Protein AF-A0A372IW66-F1 (afdb_monomer)

Secondary structure (DSSP, 8-state):
----PPPPHHHHHT--HHHHHHHT---GGGGGGTTSSHHHHHHHHHHHHHHHHHHS--HHHHTT-SPPHHHHHT--

Solvent-accessible surface area (backbone atoms only — not comparable to full-atom values): 4708 Å² total; per-residue (Å²): 129,85,73,86,69,79,59,48,72,72,19,47,72,70,59,44,70,69,56,22,63,66,55,30,64,69,54,84,93,45,56,90,49,66,91,66,63,55,41,44,54,52,21,45,53,54,46,20,54,48,35,25,47,68,79,57,56,51,70,59,69,77,69,58,76,58,85,49,70,77,77,57,70,77,64,131

pLDDT: mean 86.31, std 14.18, range [34.94, 98.12]

Mean predicted aligned error: 7.76 Å

Structure (mmCIF, N/CA/C/O backbone):
data_AF-A0A372IW66-F1
#
_entry.id   AF-A0A372IW66-F1
#
loop_
_atom_site.group_PDB
_atom_site.id
_atom_site.type_symbol
_atom_site.label_atom_id
_atom_site.label_alt_id
_atom_site.label_comp_id
_atom_site.label_asym_id
_atom_site.label_entity_id
_atom_site.label_seq_id
_atom_site.pdbx_PDB_ins_code
_atom_site.Cartn_x
_atom_site.Cartn_y
_atom_site.Cartn_z
_atom_site.occupancy
_atom_site.B_iso_or_equiv
_atom_site.auth_seq_id
_atom_site.auth_comp_id
_atom_site.auth_asym_id
_atom_site.auth_atom_id
_atom_site.pdbx_PDB_model_num
ATOM 1 N N . MET A 1 1 ? 20.020 10.642 3.991 1.00 34.94 1 MET A N 1
ATOM 2 C CA . MET A 1 1 ? 18.566 10.888 3.900 1.00 34.94 1 MET A CA 1
ATOM 3 C C . MET A 1 1 ? 18.086 10.186 2.649 1.00 34.94 1 MET A C 1
ATOM 5 O O . MET A 1 1 ? 18.590 10.520 1.583 1.00 34.94 1 MET A O 1
ATOM 9 N N . ALA A 1 2 ? 17.201 9.196 2.775 1.00 51.56 2 ALA A N 1
ATOM 10 C CA . ALA A 1 2 ? 16.476 8.693 1.616 1.00 51.56 2 ALA A CA 1
ATOM 11 C C . ALA A 1 2 ? 15.643 9.866 1.093 1.00 51.56 2 ALA A C 1
ATOM 13 O O . ALA A 1 2 ? 14.839 10.438 1.829 1.00 51.56 2 ALA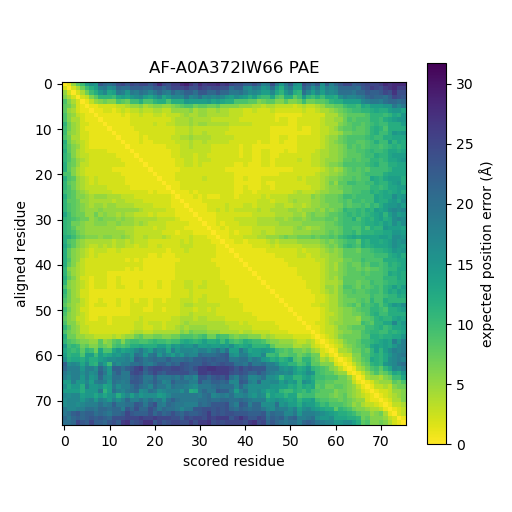 A O 1
ATOM 14 N N . THR A 1 3 ? 15.929 10.317 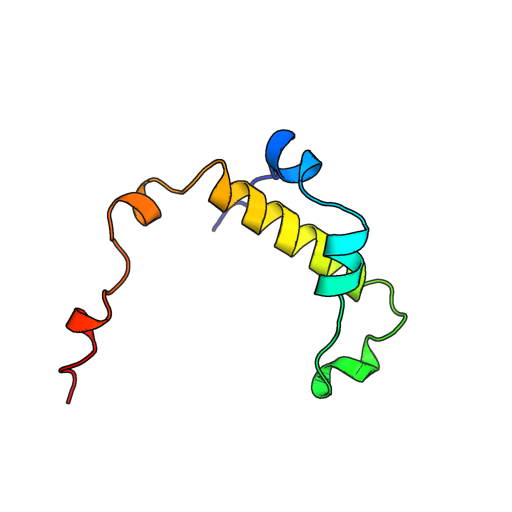-0.122 1.00 55.66 3 THR A N 1
ATOM 15 C CA . THR A 1 3 ? 15.019 11.238 -0.794 1.00 55.66 3 THR A CA 1
ATOM 16 C C . THR A 1 3 ? 13.785 10.405 -1.109 1.00 55.66 3 THR A C 1
ATOM 18 O O . THR A 1 3 ? 13.915 9.372 -1.761 1.00 55.66 3 THR A O 1
ATOM 21 N N . GLN A 1 4 ? 12.615 10.779 -0.581 1.00 64.94 4 GLN A N 1
ATOM 22 C CA . GLN A 1 4 ? 11.358 10.195 -1.046 1.00 64.94 4 GLN A CA 1
ATOM 23 C C . GLN A 1 4 ? 11.262 10.529 -2.533 1.00 64.94 4 GLN A C 1
ATOM 25 O O . GLN A 1 4 ? 10.978 11.668 -2.915 1.00 64.94 4 GLN A O 1
ATOM 30 N N . LYS A 1 5 ? 11.635 9.563 -3.375 1.00 75.69 5 LYS A N 1
ATOM 31 C CA . LYS A 1 5 ? 11.468 9.676 -4.815 1.00 75.69 5 LYS A CA 1
ATOM 32 C C . LYS A 1 5 ? 9.973 9.635 -5.064 1.00 75.69 5 LYS A C 1
ATOM 34 O O . LYS A 1 5 ? 9.271 8.786 -4.525 1.00 75.69 5 LYS A O 1
ATOM 39 N N . ARG A 1 6 ? 9.488 10.584 -5.858 1.00 89.19 6 ARG A N 1
ATOM 40 C CA . ARG A 1 6 ? 8.118 10.511 -6.349 1.00 89.19 6 ARG A CA 1
ATOM 41 C C . ARG A 1 6 ? 7.990 9.230 -7.190 1.00 89.19 6 ARG A C 1
ATOM 43 O O . ARG A 1 6 ? 8.859 9.049 -8.045 1.00 89.19 6 ARG A O 1
ATOM 50 N N . PRO A 1 7 ? 6.951 8.404 -6.976 1.00 93.19 7 PRO A N 1
ATOM 51 C CA . PRO A 1 7 ? 6.689 7.238 -7.812 1.00 93.19 7 PRO A CA 1
ATOM 52 C C . PRO A 1 7 ? 6.584 7.618 -9.292 1.00 93.19 7 PRO A C 1
ATOM 54 O O . PRO A 1 7 ? 6.137 8.723 -9.633 1.00 93.19 7 PRO A O 1
ATOM 57 N N . SER A 1 8 ? 7.023 6.719 -10.165 1.00 94.56 8 SER A N 1
ATOM 58 C CA . SER A 1 8 ? 6.883 6.863 -11.611 1.00 94.56 8 SER A CA 1
ATOM 59 C C . SER A 1 8 ? 5.405 6.851 -12.039 1.00 94.56 8 SER A C 1
ATOM 61 O O . SER A 1 8 ? 4.555 6.321 -11.323 1.00 94.56 8 SER A O 1
ATOM 63 N N . PRO A 1 9 ? 5.063 7.417 -13.215 1.00 96.50 9 PRO A N 1
ATOM 64 C CA . PRO A 1 9 ? 3.707 7.312 -13.754 1.00 96.50 9 PRO A CA 1
ATOM 65 C C . PRO A 1 9 ? 3.237 5.860 -13.911 1.00 96.50 9 PRO A C 1
ATOM 67 O O . PRO A 1 9 ? 2.099 5.562 -13.583 1.00 96.50 9 PRO A O 1
ATOM 70 N N . GLU A 1 10 ? 4.127 4.957 -14.333 1.00 95.12 10 GLU A N 1
ATOM 71 C CA . GLU A 1 10 ? 3.825 3.526 -14.471 1.00 95.12 10 GLU A CA 1
ATOM 72 C C . GLU A 1 10 ? 3.489 2.880 -13.119 1.00 95.12 10 GLU A C 1
ATOM 74 O O . GLU A 1 10 ? 2.521 2.132 -13.023 1.00 95.12 10 GLU A O 1
ATOM 79 N N . ALA A 1 11 ? 4.226 3.219 -12.055 1.00 95.25 11 ALA A N 1
ATOM 80 C CA . ALA A 1 11 ? 3.904 2.755 -10.709 1.00 95.25 11 ALA A CA 1
ATOM 81 C C . ALA A 1 11 ? 2.545 3.281 -10.219 1.00 95.25 11 ALA A C 1
ATOM 83 O O . ALA A 1 11 ? 1.800 2.550 -9.574 1.00 95.25 11 ALA A O 1
ATOM 84 N N . LEU A 1 12 ? 2.208 4.536 -10.534 1.00 96.31 12 LEU A N 1
ATOM 85 C CA . LEU A 1 12 ? 0.920 5.132 -10.165 1.00 96.31 12 LEU A CA 1
ATOM 86 C C . LEU A 1 12 ? -0.255 4.511 -10.929 1.00 96.31 12 LEU A C 1
ATOM 88 O O . LEU A 1 12 ? -1.316 4.335 -10.340 1.00 96.31 12 LEU A O 1
ATOM 92 N N . ASP A 1 13 ? -0.068 4.141 -12.197 1.00 97.31 13 ASP A N 1
ATOM 93 C CA . ASP A 1 13 ? -1.108 3.493 -13.010 1.00 97.31 13 ASP A CA 1
ATOM 94 C C . ASP A 1 13 ? -1.523 2.118 -12.448 1.00 97.31 13 ASP A C 1
ATOM 96 O O . ASP A 1 13 ? -2.646 1.666 -12.682 1.00 97.31 13 ASP A O 1
ATOM 100 N N . ASN A 1 14 ? -0.649 1.470 -11.668 1.00 96.69 14 ASN A N 1
ATOM 101 C CA . ASN A 1 14 ? -0.947 0.214 -10.976 1.00 96.69 14 ASN A CA 1
ATOM 102 C C . ASN A 1 14 ? -1.645 0.406 -9.619 1.00 96.69 14 ASN A C 1
ATOM 104 O O . ASN A 1 14 ? -2.129 -0.568 -9.040 1.00 96.69 14 ASN A O 1
ATOM 108 N N . VAL A 1 15 ? -1.724 1.633 -9.093 1.00 97.50 15 VAL A N 1
ATOM 109 C CA . VAL A 1 15 ? -2.439 1.910 -7.843 1.00 97.50 15 VAL A CA 1
ATOM 110 C C . VAL A 1 15 ? -3.924 2.075 -8.150 1.00 97.50 15 VAL A C 1
ATOM 112 O O . VAL A 1 15 ? -4.369 3.109 -8.645 1.00 97.50 15 VAL A O 1
ATOM 115 N N . THR A 1 16 ? -4.706 1.040 -7.850 1.00 97.94 16 THR A N 1
ATOM 116 C CA . THR A 1 16 ? -6.159 1.053 -8.066 1.00 97.94 16 THR A CA 1
ATOM 117 C C . THR A 1 16 ? -6.935 1.312 -6.776 1.00 97.94 16 THR A C 1
ATOM 119 O O . THR A 1 16 ? -6.440 1.073 -5.674 1.00 97.94 16 THR A O 1
ATOM 122 N N . GLU A 1 17 ? -8.185 1.756 -6.915 1.00 97.62 17 GLU A N 1
ATOM 123 C CA . GLU A 1 17 ? -9.104 1.964 -5.787 1.00 97.62 17 GLU A CA 1
ATOM 124 C C . GLU A 1 17 ? -9.320 0.677 -4.971 1.00 97.62 17 GLU A C 1
ATOM 126 O O . GLU A 1 17 ? -9.281 0.718 -3.745 1.00 97.62 17 GLU A O 1
ATOM 131 N N . ASP A 1 18 ? -9.425 -0.478 -5.637 1.00 98.12 18 ASP A N 1
ATOM 132 C CA .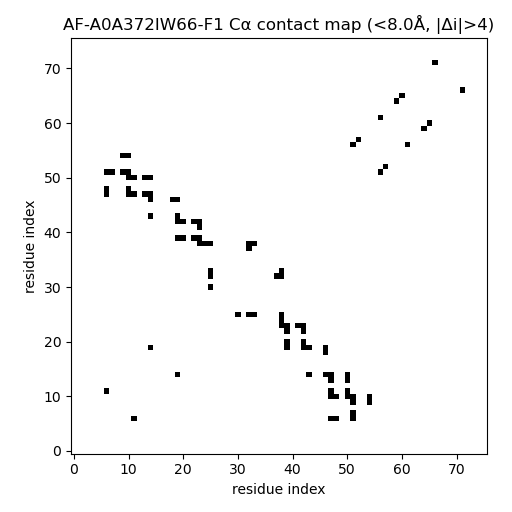 ASP A 1 18 ? -9.567 -1.795 -4.994 1.00 98.12 18 ASP A CA 1
ATOM 133 C C . ASP A 1 18 ? -8.332 -2.170 -4.156 1.00 98.12 18 ASP A C 1
ATOM 135 O O . ASP A 1 18 ? -8.440 -2.687 -3.037 1.00 98.12 18 ASP A O 1
ATOM 139 N N . ASN A 1 19 ? -7.132 -1.852 -4.658 1.00 97.50 19 ASN A N 1
ATOM 140 C CA . ASN A 1 19 ? -5.907 -2.072 -3.897 1.00 97.50 19 ASN A CA 1
ATOM 141 C C . ASN A 1 19 ? -5.839 -1.153 -2.678 1.00 97.50 19 ASN A C 1
ATOM 143 O O . ASN A 1 19 ? -5.441 -1.617 -1.609 1.00 97.50 19 ASN A O 1
ATOM 147 N N . ILE A 1 20 ? -6.232 0.117 -2.824 1.00 97.94 20 ILE A N 1
ATOM 148 C CA . ILE A 1 20 ? -6.271 1.078 -1.716 1.00 97.94 20 ILE A CA 1
ATOM 149 C C . ILE A 1 20 ? -7.259 0.603 -0.649 1.00 97.94 20 ILE A C 1
ATOM 151 O O . ILE A 1 20 ? -6.860 0.499 0.507 1.00 97.94 20 ILE A O 1
ATOM 155 N N . GLU A 1 21 ? -8.490 0.240 -1.024 1.00 96.94 21 GLU A N 1
ATOM 156 C CA . GLU A 1 21 ? -9.518 -0.265 -0.099 1.00 96.94 21 GLU A CA 1
ATOM 157 C C . GLU A 1 21 ? -9.037 -1.510 0.657 1.00 96.94 21 GLU A C 1
ATOM 159 O O . GLU A 1 21 ? -9.187 -1.633 1.874 1.00 96.94 21 GLU A O 1
ATOM 164 N N . THR A 1 22 ? -8.413 -2.448 -0.053 1.00 96.44 22 THR A N 1
ATOM 165 C CA . THR A 1 22 ? -7.905 -3.668 0.579 1.00 96.44 22 THR A CA 1
ATOM 166 C C . THR A 1 22 ? -6.735 -3.366 1.516 1.00 96.44 22 THR A C 1
ATOM 168 O O . THR A 1 22 ? -6.601 -3.983 2.574 1.00 96.44 22 THR A O 1
ATOM 171 N N . ARG A 1 23 ? -5.864 -2.423 1.142 1.00 96.44 23 ARG A N 1
ATOM 172 C CA . ARG A 1 23 ? -4.641 -2.103 1.884 1.00 96.44 23 ARG A CA 1
ATOM 173 C C . ARG A 1 23 ? -4.872 -1.138 3.046 1.00 96.44 23 ARG A C 1
ATOM 175 O O . ARG A 1 23 ? -4.061 -1.150 3.970 1.00 96.44 23 ARG A O 1
ATOM 182 N N . SER A 1 24 ? -5.951 -0.358 3.029 1.00 97.31 24 SER A N 1
ATOM 183 C CA . SER A 1 24 ? -6.341 0.558 4.108 1.00 97.31 24 SER A CA 1
ATOM 184 C C . SER A 1 24 ? -6.969 -0.156 5.310 1.00 97.31 24 SER A C 1
ATOM 186 O O . SER A 1 24 ? -7.283 0.484 6.312 1.00 97.31 24 SER A O 1
ATOM 188 N N . GLN A 1 25 ? -7.122 -1.486 5.257 1.00 95.88 25 GLN A N 1
ATOM 189 C CA . GLN A 1 25 ? -7.578 -2.279 6.396 1.00 95.88 25 GLN A CA 1
ATOM 190 C C . GLN A 1 25 ? -6.620 -2.131 7.584 1.00 95.88 25 GLN A C 1
ATOM 192 O O . GLN A 1 25 ? -5.488 -2.617 7.568 1.00 95.88 25 GLN A O 1
ATOM 197 N N . LEU A 1 26 ? -7.115 -1.466 8.624 1.00 95.19 26 LEU A N 1
ATOM 198 C CA . LEU A 1 26 ? -6.373 -1.170 9.841 1.00 95.19 26 LEU A CA 1
ATOM 199 C C . LEU A 1 26 ? -6.205 -2.402 10.731 1.00 95.19 26 LEU A C 1
ATOM 201 O O . LEU A 1 26 ? -7.089 -3.263 10.822 1.00 95.19 26 LEU A O 1
ATOM 205 N N . LEU A 1 27 ? -5.090 -2.444 11.459 1.00 94.31 27 LEU A N 1
ATOM 206 C CA . LEU A 1 27 ? -4.911 -3.402 12.542 1.00 94.31 27 LEU A CA 1
ATOM 207 C C . LEU A 1 27 ? -5.842 -3.068 13.725 1.00 94.31 27 LEU A C 1
ATOM 209 O O . LEU A 1 27 ? -6.258 -1.916 13.887 1.00 94.31 27 LEU A O 1
ATOM 213 N N . PRO A 1 28 ? -6.169 -4.040 14.599 1.00 95.94 28 PRO A N 1
ATOM 214 C CA . PRO A 1 28 ? -7.023 -3.789 15.761 1.00 95.94 28 PRO A CA 1
ATOM 215 C C . PRO A 1 28 ? -6.528 -2.648 16.663 1.00 95.94 28 PRO A C 1
ATOM 217 O O . PRO A 1 28 ? -7.331 -1.872 17.176 1.00 95.94 28 PRO A O 1
ATOM 220 N N . GLU A 1 29 ? -5.215 -2.520 16.842 1.00 96.25 29 GLU A N 1
ATOM 221 C CA . GLU A 1 29 ? -4.569 -1.452 17.610 1.00 96.25 29 GLU A CA 1
ATOM 222 C C . GLU A 1 29 ? -4.657 -0.062 16.953 1.00 96.25 29 GLU A C 1
ATOM 224 O O . GLU A 1 29 ? -4.484 0.949 17.633 1.00 96.25 29 GLU A O 1
ATOM 229 N N . GLU A 1 30 ? -4.971 0.005 15.658 1.00 94.31 30 GLU A N 1
ATOM 230 C CA . GLU A 1 30 ? -5.076 1.238 14.870 1.00 94.31 30 GLU A CA 1
ATOM 231 C C . GLU A 1 30 ? -6.522 1.733 14.744 1.00 94.31 30 GLU A C 1
ATOM 233 O O . GLU A 1 30 ? -6.773 2.748 14.099 1.00 94.31 30 GLU A O 1
ATOM 238 N N . SER A 1 31 ? -7.489 1.081 15.401 1.00 92.94 31 SER A N 1
ATOM 239 C CA . SER A 1 31 ? -8.923 1.376 15.254 1.00 92.94 31 SER A CA 1
ATOM 240 C C . SER A 1 31 ? -9.306 2.837 15.520 1.00 92.94 31 SER A C 1
ATOM 242 O O . SER A 1 31 ? -10.353 3.294 15.073 1.00 92.94 31 SER A O 1
ATOM 244 N N . ALA A 1 32 ? -8.485 3.574 16.274 1.00 94.94 32 ALA A N 1
ATOM 245 C CA . ALA A 1 32 ? -8.677 4.999 16.535 1.00 94.94 32 ALA A CA 1
ATOM 246 C C . ALA A 1 32 ? -8.523 5.883 15.281 1.00 94.94 32 ALA A C 1
ATOM 248 O O . ALA A 1 32 ? -8.980 7.024 15.295 1.00 94.94 32 ALA A O 1
ATOM 249 N N . LEU A 1 33 ? -7.887 5.372 14.223 1.00 92.88 33 LEU A N 1
ATOM 250 C CA . LEU A 1 33 ? -7.706 6.048 12.937 1.00 92.88 33 LEU A CA 1
ATOM 251 C C . LEU A 1 33 ? -8.827 5.730 11.937 1.00 92.88 33 LEU A C 1
ATOM 253 O O . LEU A 1 33 ? -8.875 6.342 10.878 1.00 92.88 33 LEU A O 1
ATOM 257 N N . ALA A 1 34 ? -9.741 4.811 12.256 1.00 93.31 34 ALA A N 1
ATOM 258 C CA . ALA A 1 34 ? -10.805 4.423 11.337 1.00 93.31 34 ALA A CA 1
ATOM 259 C C . ALA A 1 34 ? -11.736 5.604 11.002 1.00 93.31 34 ALA A C 1
ATOM 261 O O . ALA A 1 34 ? -12.244 6.287 11.896 1.00 93.31 34 ALA A O 1
ATOM 262 N N . GLY A 1 35 ? -11.991 5.816 9.711 1.00 93.00 35 GLY A N 1
ATOM 263 C CA . GLY A 1 35 ? -12.801 6.916 9.190 1.00 93.00 35 GLY A CA 1
ATOM 264 C C . GLY A 1 35 ? -12.079 8.264 9.181 1.00 93.00 35 GLY A C 1
ATOM 265 O O . GLY A 1 35 ? -12.725 9.296 8.991 1.00 93.00 35 GLY A O 1
ATOM 266 N N . SER A 1 36 ? -10.763 8.281 9.419 1.00 94.81 36 SER A N 1
ATOM 267 C CA . SER A 1 36 ? -9.963 9.508 9.375 1.00 94.81 36 SER A CA 1
ATOM 268 C C . SER A 1 36 ? -9.615 9.936 7.947 1.00 94.81 36 SER A C 1
ATOM 270 O O . SER A 1 36 ? -9.292 11.105 7.727 1.00 94.81 36 SER A O 1
ATOM 272 N N . GLY A 1 37 ? -9.671 9.007 6.988 1.00 93.81 37 GLY A N 1
ATOM 273 C CA . GLY A 1 37 ? -9.173 9.202 5.628 1.00 93.81 37 GLY A CA 1
ATOM 274 C C . GLY A 1 37 ? -7.649 9.064 5.520 1.00 93.81 37 GLY A C 1
ATOM 275 O O . GLY A 1 37 ? -7.086 9.152 4.430 1.00 93.81 37 GLY A O 1
ATOM 276 N N . MET A 1 38 ? -6.945 8.912 6.648 1.00 95.12 38 MET A N 1
ATOM 277 C CA . MET A 1 38 ? -5.494 8.728 6.659 1.00 95.12 38 MET A CA 1
ATOM 278 C C . MET A 1 38 ? -5.113 7.306 6.260 1.00 95.12 38 MET A C 1
ATOM 280 O O . MET A 1 38 ? -4.013 7.102 5.755 1.00 95.12 38 MET A O 1
ATOM 284 N N . GLU A 1 39 ? -5.998 6.341 6.487 1.00 95.81 39 GLU A N 1
ATOM 285 C CA . GLU A 1 39 ? -5.808 4.940 6.150 1.00 95.81 39 GLU A CA 1
ATOM 286 C C . GLU A 1 39 ? -5.701 4.730 4.634 1.00 95.81 39 GLU A C 1
ATOM 288 O O . GLU A 1 39 ? -4.767 4.069 4.177 1.00 95.81 39 GLU A O 1
ATOM 293 N N . GLU A 1 40 ? -6.563 5.371 3.838 1.00 96.75 40 GLU A N 1
ATOM 294 C CA . GLU A 1 40 ? -6.486 5.325 2.377 1.00 96.75 40 GLU A CA 1
ATOM 295 C C . GLU A 1 40 ? -5.271 6.090 1.848 1.00 96.75 40 GLU A C 1
ATOM 297 O O . GLU A 1 40 ? -4.567 5.586 0.976 1.00 96.75 40 GLU A O 1
ATOM 302 N N . VAL A 1 41 ? -4.960 7.264 2.411 1.00 96.44 41 VAL A N 1
ATOM 303 C CA . VAL A 1 41 ? -3.773 8.044 2.009 1.00 96.44 41 VAL A CA 1
ATOM 304 C C . VAL A 1 41 ? -2.485 7.270 2.295 1.00 96.44 41 VAL A C 1
ATOM 306 O O . VAL A 1 41 ? -1.573 7.238 1.469 1.00 96.44 41 VAL A O 1
ATOM 309 N N . ALA A 1 42 ? -2.392 6.628 3.461 1.00 95.19 42 ALA A N 1
ATOM 310 C CA . ALA A 1 42 ? -1.245 5.798 3.803 1.00 95.19 42 ALA A CA 1
ATOM 311 C C . ALA A 1 42 ? -1.149 4.579 2.875 1.00 95.19 42 ALA A C 1
ATOM 313 O O . ALA A 1 42 ? -0.060 4.267 2.388 1.00 95.19 42 ALA A O 1
ATOM 314 N N . ALA A 1 43 ? -2.277 3.919 2.596 1.00 96.88 43 ALA A N 1
ATOM 315 C CA . ALA A 1 43 ? -2.344 2.797 1.670 1.00 96.88 43 ALA A CA 1
ATOM 316 C C . ALA A 1 43 ? -1.882 3.186 0.257 1.00 96.88 43 ALA A C 1
ATOM 318 O O . ALA A 1 43 ? -1.037 2.491 -0.305 1.00 96.88 43 ALA A O 1
ATOM 319 N N . GLU A 1 44 ? -2.360 4.309 -0.282 1.00 97.25 44 GLU A N 1
ATOM 320 C CA . GLU A 1 44 ? -1.976 4.828 -1.600 1.00 97.25 44 GLU A CA 1
ATOM 321 C C . GLU A 1 44 ? -0.463 5.070 -1.692 1.00 97.25 44 GLU A C 1
ATOM 323 O O . GLU A 1 44 ? 0.187 4.593 -2.623 1.00 97.25 44 GLU A O 1
ATOM 328 N N . VAL A 1 45 ? 0.127 5.739 -0.693 1.00 96.25 45 VAL A N 1
ATOM 329 C CA . VAL A 1 45 ? 1.576 6.004 -0.656 1.00 96.25 45 VAL A CA 1
ATOM 330 C C . VAL A 1 45 ? 2.375 4.701 -0.622 1.00 96.25 45 VAL A C 1
ATOM 332 O O . VAL A 1 45 ? 3.317 4.532 -1.396 1.00 96.25 45 VAL A O 1
ATOM 335 N N . ILE A 1 46 ? 1.994 3.762 0.247 1.00 94.81 46 ILE A N 1
ATOM 336 C CA . ILE A 1 46 ? 2.691 2.477 0.394 1.00 94.81 46 ILE A CA 1
ATOM 337 C C . ILE A 1 46 ? 2.610 1.657 -0.895 1.00 94.81 46 ILE A C 1
ATOM 339 O O . ILE A 1 46 ? 3.602 1.032 -1.285 1.00 94.81 46 ILE A O 1
ATOM 343 N N . LEU A 1 47 ? 1.440 1.621 -1.534 1.00 97.00 47 LEU A N 1
ATOM 344 C CA . LEU A 1 47 ? 1.240 0.909 -2.793 1.00 97.00 47 LEU A CA 1
ATOM 345 C C . LEU A 1 47 ? 2.093 1.533 -3.892 1.00 97.00 47 LEU A C 1
ATOM 347 O O . LEU A 1 47 ? 2.881 0.817 -4.499 1.00 97.00 47 LEU A O 1
ATOM 351 N N . ALA A 1 48 ? 2.045 2.854 -4.065 1.00 96.31 48 ALA A N 1
ATOM 352 C CA . ALA A 1 48 ? 2.834 3.539 -5.084 1.00 96.31 48 ALA A CA 1
ATOM 353 C C . ALA A 1 48 ? 4.349 3.325 -4.902 1.00 96.31 48 ALA A C 1
ATOM 355 O O . ALA A 1 48 ? 5.065 3.080 -5.871 1.00 96.31 48 ALA A O 1
ATOM 356 N N . GLU A 1 49 ? 4.856 3.357 -3.663 1.00 93.75 49 GLU 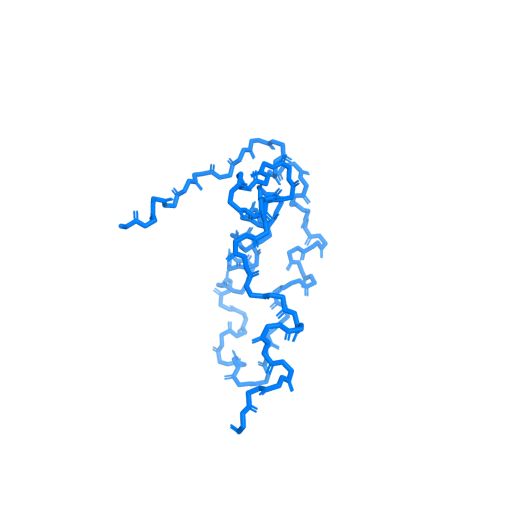A N 1
ATOM 357 C CA . GLU A 1 49 ? 6.262 3.037 -3.371 1.00 93.75 49 GLU A CA 1
ATOM 358 C C . GLU A 1 49 ? 6.605 1.561 -3.637 1.00 93.75 49 GLU A C 1
ATOM 360 O O . GLU A 1 49 ? 7.735 1.223 -4.000 1.00 93.75 49 GLU A O 1
ATOM 365 N N . SER A 1 50 ? 5.651 0.654 -3.429 1.00 93.81 50 SER A N 1
ATOM 366 C CA . SER A 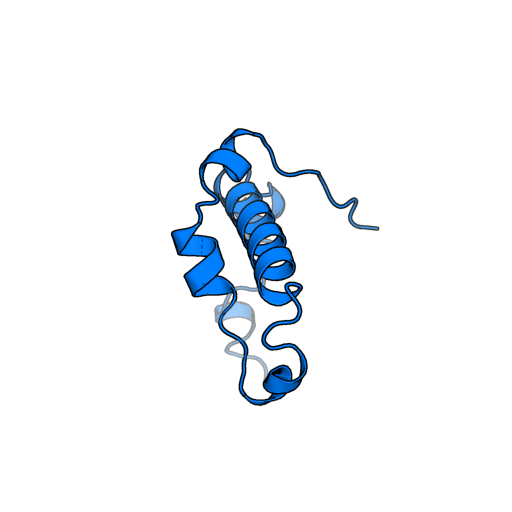1 50 ? 5.847 -0.779 -3.666 1.00 93.81 50 SER A CA 1
ATOM 367 C C . SER A 1 50 ? 5.827 -1.118 -5.154 1.00 93.81 50 SER A C 1
ATOM 369 O O . SER A 1 50 ? 6.690 -1.872 -5.604 1.00 93.81 50 SER A O 1
ATOM 371 N N . GLU A 1 51 ? 4.926 -0.509 -5.921 1.00 95.81 51 GLU A N 1
ATOM 372 C CA . GLU A 1 51 ? 4.904 -0.597 -7.381 1.00 95.81 51 GLU A CA 1
ATOM 373 C C . GLU A 1 51 ? 6.180 -0.004 -7.981 1.00 95.81 51 GLU A C 1
ATOM 375 O O . GLU A 1 51 ? 6.817 -0.643 -8.814 1.00 95.81 51 GLU A O 1
ATOM 380 N N . GLU A 1 52 ? 6.649 1.141 -7.474 1.00 94.19 52 GLU A N 1
ATOM 381 C CA . GLU A 1 52 ? 7.923 1.732 -7.898 1.00 94.19 52 GLU A CA 1
ATOM 382 C C . GLU A 1 52 ? 9.094 0.764 -7.688 1.00 94.19 52 GLU A C 1
ATOM 384 O O . GLU A 1 52 ? 9.891 0.570 -8.597 1.00 94.19 52 GLU A O 1
ATOM 389 N N . ARG A 1 53 ? 9.190 0.092 -6.533 1.00 90.62 53 ARG A N 1
ATOM 390 C CA . ARG A 1 53 ? 10.242 -0.920 -6.299 1.00 90.62 53 ARG A CA 1
ATOM 391 C C . ARG A 1 53 ? 10.077 -2.176 -7.152 1.00 90.62 53 ARG A C 1
ATOM 393 O O . ARG A 1 53 ? 11.054 -2.878 -7.390 1.00 90.62 53 ARG A O 1
ATOM 400 N N . THR A 1 54 ? 8.861 -2.472 -7.595 1.00 90.31 54 THR A N 1
ATOM 401 C CA . THR A 1 54 ? 8.583 -3.627 -8.457 1.00 90.31 54 THR A CA 1
ATOM 402 C C . THR A 1 54 ? 8.983 -3.337 -9.903 1.00 90.31 54 THR A C 1
ATOM 404 O O . THR A 1 54 ? 9.646 -4.156 -10.537 1.00 90.31 54 THR A O 1
ATOM 407 N N . VAL A 1 55 ? 8.632 -2.154 -10.411 1.00 90.88 55 VAL A N 1
ATOM 408 C CA . VAL A 1 55 ? 8.928 -1.701 -11.781 1.00 90.88 55 VAL A CA 1
ATOM 409 C C . VAL A 1 55 ? 10.384 -1.234 -11.915 1.00 90.88 55 VAL A C 1
ATOM 411 O O . VAL A 1 55 ? 11.062 -1.514 -12.907 1.00 90.88 55 VAL A O 1
ATOM 414 N N . HIS A 1 56 ? 10.895 -0.543 -10.899 1.00 89.25 56 HIS A N 1
ATOM 415 C CA . HIS A 1 56 ? 12.222 0.061 -10.841 1.00 89.25 56 HIS A CA 1
ATOM 416 C C . HIS A 1 56 ? 12.990 -0.443 -9.613 1.00 89.25 56 HIS A C 1
ATOM 418 O O . HIS A 1 56 ? 13.372 0.329 -8.732 1.00 89.25 56 HIS A O 1
ATOM 424 N N . ALA A 1 57 ? 13.221 -1.758 -9.574 1.00 85.69 57 ALA A N 1
ATOM 425 C CA . ALA A 1 57 ? 14.001 -2.406 -8.523 1.00 85.69 57 ALA A CA 1
ATOM 426 C C . ALA A 1 57 ? 15.352 -1.708 -8.313 1.00 85.69 57 ALA A C 1
ATOM 428 O O . ALA A 1 57 ? 16.056 -1.380 -9.278 1.00 85.69 57 ALA A O 1
ATOM 429 N N . ASP A 1 58 ? 15.720 -1.487 -7.048 1.00 77.00 58 ASP A N 1
ATOM 430 C CA . ASP A 1 58 ? 17.016 -0.903 -6.727 1.00 77.00 58 ASP A CA 1
ATOM 431 C C . ASP A 1 58 ? 18.121 -1.870 -7.197 1.00 77.00 58 ASP A C 1
ATOM 433 O O . ASP A 1 58 ? 18.018 -3.081 -6.965 1.00 77.00 58 ASP A O 1
ATOM 437 N N . PRO A 1 59 ? 19.181 -1.397 -7.877 1.00 68.62 59 PRO A N 1
ATOM 438 C CA . PRO A 1 59 ? 20.325 -2.246 -8.193 1.00 68.62 59 PRO A CA 1
ATOM 439 C C . PRO A 1 59 ? 20.877 -2.998 -6.970 1.00 68.62 59 PRO A C 1
ATOM 441 O O . PRO A 1 59 ? 21.302 -4.144 -7.129 1.00 68.62 59 PRO A O 1
ATOM 444 N N . ASP A 1 60 ? 20.817 -2.418 -5.766 1.00 68.62 60 ASP A N 1
ATOM 445 C CA . ASP A 1 60 ? 21.256 -3.080 -4.530 1.00 68.62 60 ASP A CA 1
ATOM 446 C C . ASP A 1 60 ? 20.328 -4.247 -4.119 1.00 68.62 60 ASP A C 1
ATOM 448 O O . ASP A 1 60 ? 20.804 -5.262 -3.595 1.00 68.62 60 ASP A O 1
ATOM 452 N N . ASP A 1 61 ? 19.024 -4.164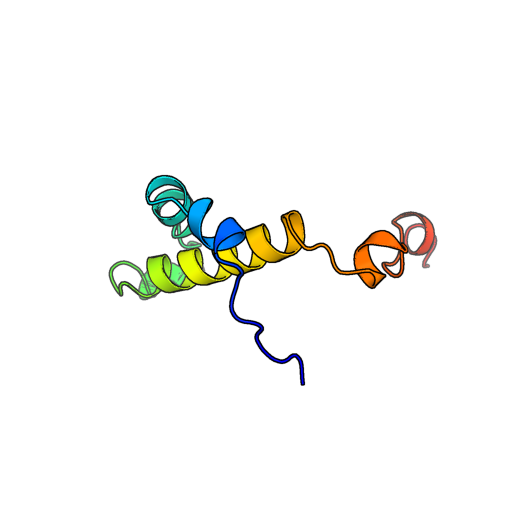 -4.426 1.00 65.62 61 ASP A N 1
ATOM 453 C CA . ASP A 1 61 ? 18.061 -5.258 -4.217 1.00 65.62 61 ASP A CA 1
ATOM 454 C C . ASP A 1 61 ? 18.354 -6.433 -5.163 1.00 65.62 61 ASP A C 1
ATOM 456 O O . ASP A 1 61 ? 18.329 -7.598 -4.757 1.00 65.62 61 ASP A O 1
ATOM 460 N N . ALA A 1 62 ? 18.697 -6.136 -6.421 1.00 60.88 62 ALA A N 1
ATOM 461 C CA . ALA A 1 62 ? 19.021 -7.141 -7.433 1.00 60.88 62 ALA A CA 1
ATOM 462 C C . ALA A 1 62 ? 20.381 -7.829 -7.198 1.00 60.88 62 ALA A C 1
ATOM 464 O O . ALA A 1 62 ? 20.591 -8.960 -7.643 1.00 60.88 62 ALA A O 1
ATOM 465 N N . GLN A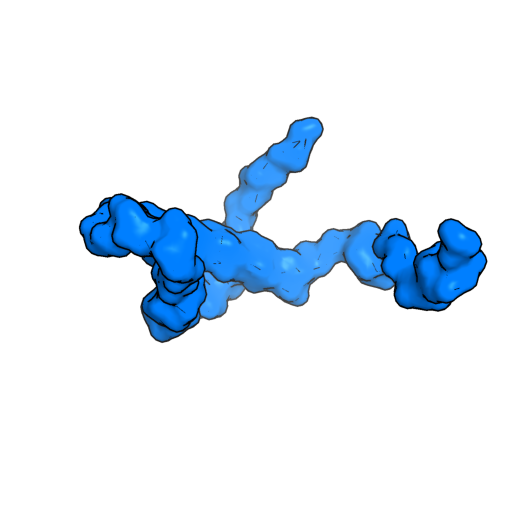 1 63 ? 21.311 -7.165 -6.504 1.00 58.44 63 GLN A N 1
ATOM 466 C CA . GLN A 1 63 ? 22.661 -7.674 -6.238 1.00 58.44 63 GLN A CA 1
ATOM 467 C C . GLN A 1 63 ? 22.778 -8.523 -4.963 1.00 58.44 63 GLN A C 1
ATOM 469 O O . GLN A 1 63 ? 23.872 -8.992 -4.644 1.00 58.44 63 GLN A O 1
ATOM 474 N N . GLY A 1 64 ? 21.673 -8.784 -4.254 1.00 57.72 64 GLY A N 1
ATOM 475 C CA . GLY A 1 64 ? 21.679 -9.677 -3.093 1.00 57.72 64 GLY A CA 1
ATOM 476 C C . GLY A 1 64 ? 22.408 -9.099 -1.877 1.00 57.72 64 GLY A C 1
ATOM 477 O O . GLY A 1 64 ? 22.923 -9.860 -1.064 1.00 57.72 64 GLY A O 1
ATOM 478 N N . GLY A 1 65 ? 22.450 -7.766 -1.737 1.00 59.91 65 GLY A N 1
ATOM 479 C CA . GLY A 1 65 ? 23.016 -7.083 -0.563 1.00 59.91 65 GLY A CA 1
ATOM 480 C C . GLY A 1 65 ? 22.237 -7.323 0.739 1.00 59.91 65 GLY A C 1
ATOM 481 O O . GLY A 1 65 ? 22.692 -6.947 1.822 1.00 59.91 65 GLY A O 1
ATOM 482 N N . HIS A 1 66 ? 21.076 -7.975 0.651 1.00 69.50 66 HIS A N 1
ATOM 483 C CA . HIS A 1 66 ? 20.293 -8.423 1.798 1.00 69.50 66 HIS A CA 1
ATOM 484 C C . HIS A 1 66 ? 20.864 -9.717 2.376 1.00 69.50 66 HIS A C 1
ATOM 486 O O . HIS A 1 66 ? 21.202 -10.642 1.639 1.00 69.50 66 HIS A O 1
ATOM 492 N N . ARG A 1 67 ? 20.918 -9.806 3.712 1.00 70.69 67 ARG A N 1
ATOM 493 C CA . ARG A 1 67 ? 21.255 -11.060 4.404 1.00 70.69 67 ARG A CA 1
ATOM 494 C C . ARG A 1 67 ? 20.320 -12.163 3.920 1.00 70.69 67 ARG A C 1
ATOM 496 O O . ARG A 1 67 ? 19.100 -12.039 4.035 1.00 70.69 67 ARG A O 1
ATOM 503 N N . ARG A 1 68 ? 20.894 -13.241 3.396 1.00 78.06 68 ARG A N 1
ATOM 504 C CA . ARG A 1 68 ? 20.149 -14.435 3.007 1.00 78.06 68 ARG A CA 1
ATOM 505 C C . ARG A 1 68 ? 19.761 -15.199 4.265 1.00 78.06 68 ARG A C 1
ATOM 507 O O . ARG A 1 68 ? 20.404 -15.074 5.305 1.00 78.06 68 ARG A O 1
ATOM 514 N N . SER A 1 69 ? 18.719 -16.022 4.179 1.00 74.81 69 SER A N 1
ATOM 515 C CA . SER A 1 69 ? 18.282 -16.837 5.320 1.00 74.81 69 SER A CA 1
ATOM 516 C C . SER A 1 69 ? 19.415 -17.714 5.866 1.00 74.81 69 SER A C 1
ATOM 518 O O . SER A 1 69 ? 19.556 -17.832 7.080 1.00 74.81 69 SER A O 1
ATOM 520 N N . GLU A 1 70 ? 20.270 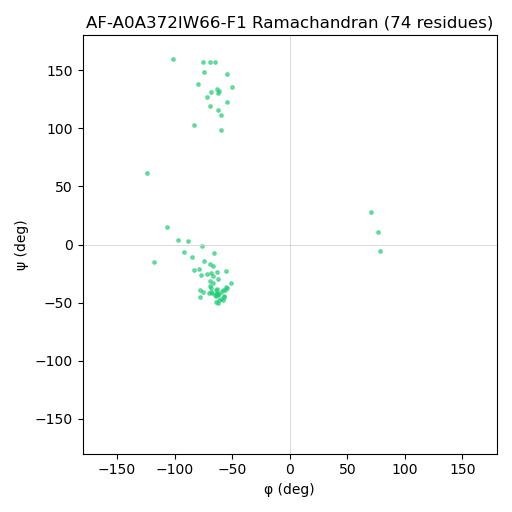-18.240 4.982 1.00 80.50 70 GLU A N 1
ATOM 521 C CA . GLU A 1 70 ? 21.475 -19.006 5.334 1.00 80.50 70 GLU A CA 1
ATOM 522 C C . GLU A 1 70 ? 22.509 -18.196 6.136 1.00 80.50 70 GLU A C 1
ATOM 524 O O . GLU A 1 70 ? 23.165 -18.756 7.005 1.00 80.50 7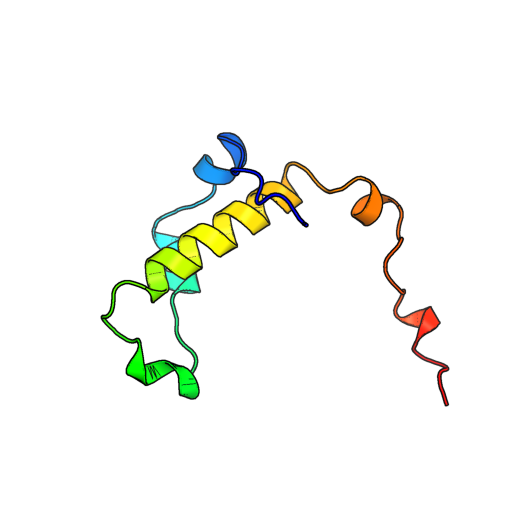0 GLU A O 1
ATOM 529 N N . ASP A 1 71 ? 22.591 -16.874 5.947 1.00 77.75 71 ASP A N 1
ATOM 530 C CA . ASP A 1 71 ? 23.540 -16.015 6.672 1.00 77.75 71 ASP A CA 1
ATOM 531 C C . ASP A 1 71 ? 23.113 -15.773 8.135 1.00 77.75 71 ASP A C 1
ATOM 533 O O . ASP A 1 71 ? 23.890 -15.268 8.946 1.00 77.75 71 ASP A O 1
ATOM 537 N N . THR A 1 72 ? 21.862 -16.097 8.477 1.00 72.56 72 THR A N 1
ATOM 538 C CA . THR A 1 72 ? 21.290 -15.911 9.823 1.00 72.56 72 THR A CA 1
ATOM 539 C C . THR A 1 72 ? 20.862 -17.204 10.505 1.00 72.56 72 THR A C 1
ATOM 541 O O . THR A 1 72 ? 20.630 -17.193 11.710 1.00 72.56 72 THR A O 1
ATOM 544 N N . ALA A 1 73 ? 20.744 -18.302 9.754 1.00 80.44 73 ALA A N 1
ATOM 545 C CA . ALA A 1 73 ? 20.246 -19.577 10.264 1.00 80.44 73 ALA A CA 1
ATOM 546 C C . ALA A 1 73 ? 21.185 -20.218 11.300 1.00 80.44 73 ALA A C 1
ATOM 548 O O . ALA A 1 73 ? 20.707 -20.922 12.184 1.00 80.44 73 ALA A O 1
ATOM 549 N N . ASP A 1 74 ? 22.487 -19.924 11.221 1.00 76.19 74 ASP A N 1
ATOM 550 C CA . ASP A 1 74 ? 23.528 -20.496 12.086 1.00 76.19 74 ASP A CA 1
ATOM 551 C C . ASP A 1 74 ? 24.071 -19.502 13.136 1.00 76.19 74 ASP A C 1
ATOM 553 O O . ASP A 1 74 ? 25.135 -19.724 13.722 1.00 76.19 74 ASP A O 1
ATOM 557 N N . LEU A 1 75 ? 23.374 -18.383 13.379 1.00 70.56 75 LEU A N 1
ATOM 558 C CA . LEU A 1 75 ? 23.737 -17.474 14.471 1.00 70.56 75 LEU A CA 1
ATOM 559 C C . LEU A 1 75 ? 23.380 -18.130 15.826 1.00 70.56 75 LEU A C 1
ATOM 561 O O . LEU A 1 75 ? 22.242 -18.575 15.980 1.00 70.56 75 LEU A O 1
ATOM 565 N N . PRO A 1 76 ? 24.330 -18.220 16.782 1.00 71.31 76 PRO A N 1
ATOM 566 C CA . PRO A 1 76 ? 24.130 -18.886 18.073 1.00 71.31 76 PRO A CA 1
ATOM 567 C C . PRO A 1 76 ? 23.133 -18.175 18.996 1.00 71.31 76 PRO A C 1
ATOM 569 O O . PRO A 1 76 ? 23.010 -16.930 18.910 1.00 71.31 76 PRO A O 1
#

Foldseek 3Di:
DPDPDQFDPQLLVPQDPVQLVVQLDDDPVCVVCPPVCVSSVVSSSVSSVVSSCVVPPDPCNVVCVDQDPVNVVPDD

Sequence (76 aa):
MATQKRPSPEALDNVTEDNIETRSQLLPEESALAGSGMEEVAAEVILAESEERTVHADPDDAQGGHRRSEDTADLP

Radius of gyration: 16.4 Å; Cα contacts (8 Å, |Δi|>4): 48; chains: 1; bounding box: 37×32×32 Å